Protein AF-A0A2D6QC37-F1 (afdb_monomer_lite)

pLDDT: mean 81.4, std 15.17, range [32.06, 94.81]

Structure (mmCIF, N/CA/C/O backbone):
data_AF-A0A2D6QC37-F1
#
_entry.id   AF-A0A2D6QC37-F1
#
loop_
_atom_site.group_PDB
_atom_site.id
_atom_site.type_symbol
_atom_site.label_atom_id
_atom_site.label_alt_id
_atom_site.label_comp_id
_atom_site.label_asym_id
_atom_site.label_entity_id
_atom_site.label_seq_id
_atom_site.pdbx_PDB_ins_code
_atom_site.Cartn_x
_atom_site.Cartn_y
_atom_site.Cartn_z
_atom_site.occupancy
_atom_site.B_iso_or_equiv
_atom_site.auth_seq_id
_atom_site.auth_comp_id
_atom_site.auth_asym_id
_atom_site.auth_atom_id
_atom_site.pdbx_PDB_model_num
ATOM 1 N N . ARG A 1 1 ? -0.858 13.738 -5.478 1.00 32.06 1 ARG A N 1
ATOM 2 C CA . ARG A 1 1 ? -0.524 13.964 -6.913 1.00 32.06 1 ARG A CA 1
ATOM 3 C C . ARG A 1 1 ? -0.504 12.602 -7.592 1.00 32.06 1 ARG A C 1
ATOM 5 O O . ARG A 1 1 ? 0.256 11.767 -7.129 1.00 32.06 1 ARG A O 1
ATOM 12 N N . ALA A 1 2 ? -1.312 12.380 -8.633 1.00 37.88 2 ALA A N 1
ATOM 13 C CA . ALA A 1 2 ? -1.260 11.149 -9.424 1.00 37.88 2 ALA A CA 1
ATOM 14 C C . ALA A 1 2 ? 0.138 10.992 -10.050 1.00 37.88 2 ALA A C 1
ATOM 16 O O . ALA A 1 2 ? 0.638 11.921 -10.695 1.00 37.88 2 ALA A O 1
ATOM 17 N N . GLY A 1 3 ? 0.792 9.860 -9.787 1.00 40.62 3 GLY A N 1
ATOM 18 C CA . GLY A 1 3 ? 2.044 9.500 -10.445 1.00 40.62 3 GLY A CA 1
ATOM 19 C C . GLY A 1 3 ? 1.809 9.256 -11.940 1.00 40.62 3 GLY A C 1
ATOM 20 O O . GLY A 1 3 ? 0.686 8.946 -12.336 1.00 40.62 3 GLY A O 1
ATOM 21 N N . PRO A 1 4 ? 2.829 9.415 -12.801 1.00 40.66 4 PRO A N 1
ATOM 22 C CA . PRO A 1 4 ? 2.684 9.097 -14.215 1.00 40.66 4 PRO A CA 1
ATOM 23 C C . PRO A 1 4 ? 2.225 7.644 -14.378 1.00 40.66 4 PRO A C 1
ATOM 25 O O . PRO A 1 4 ? 2.635 6.776 -13.608 1.00 40.66 4 PRO A O 1
ATOM 28 N N . THR A 1 5 ? 1.404 7.383 -15.395 1.00 51.00 5 THR A N 1
ATOM 29 C CA . THR A 1 5 ? 0.973 6.047 -15.829 1.00 51.00 5 THR A CA 1
ATOM 30 C C . THR A 1 5 ? 2.196 5.265 -16.326 1.00 51.00 5 THR A C 1
ATOM 32 O O . THR A 1 5 ? 2.438 5.125 -17.520 1.00 51.00 5 THR A O 1
ATOM 35 N N . LEU A 1 6 ? 3.045 4.817 -15.400 1.00 52.16 6 LEU A N 1
ATOM 36 C CA . LEU A 1 6 ? 4.344 4.196 -15.677 1.00 52.16 6 LEU A CA 1
ATOM 37 C C . LEU A 1 6 ? 4.200 2.829 -16.364 1.00 52.16 6 LEU A C 1
ATOM 39 O O . LEU A 1 6 ? 5.175 2.320 -16.914 1.00 52.16 6 LEU A O 1
ATOM 43 N N . GLY A 1 7 ? 3.010 2.224 -16.309 1.00 54.84 7 GLY A N 1
ATOM 44 C CA . GLY A 1 7 ? 2.815 0.799 -16.564 1.00 54.84 7 GLY A CA 1
ATOM 45 C C . GLY A 1 7 ? 2.534 0.360 -17.999 1.00 54.84 7 GLY A C 1
ATOM 46 O O . GLY A 1 7 ? 2.533 -0.842 -18.246 1.00 54.84 7 GLY A O 1
ATOM 47 N N . LEU A 1 8 ? 2.301 1.271 -18.952 1.00 62.06 8 LEU A N 1
ATOM 48 C CA . LEU A 1 8 ? 1.890 0.858 -20.304 1.00 62.06 8 LEU A CA 1
ATOM 49 C C . LEU A 1 8 ? 3.057 0.372 -21.175 1.00 62.06 8 LEU A C 1
ATOM 51 O O . LEU A 1 8 ? 2.903 -0.590 -21.924 1.00 62.06 8 LEU A O 1
ATOM 55 N N . GLU A 1 9 ? 4.227 1.000 -21.058 1.00 70.19 9 GLU A N 1
ATOM 56 C CA . GLU A 1 9 ? 5.365 0.748 -21.961 1.00 70.19 9 GLU A CA 1
ATOM 57 C C . GLU A 1 9 ? 6.578 0.119 -21.263 1.00 70.19 9 GLU A C 1
ATOM 59 O O . GLU A 1 9 ? 7.520 -0.319 -21.927 1.00 70.19 9 GLU A O 1
ATOM 64 N N . ARG A 1 10 ? 6.578 0.061 -19.926 1.00 82.56 10 ARG A N 1
ATOM 65 C CA . ARG A 1 10 ? 7.674 -0.522 -19.150 1.00 82.56 10 ARG A CA 1
ATOM 66 C C . ARG A 1 10 ? 7.408 -2.011 -18.889 1.00 82.56 10 ARG A C 1
ATOM 68 O O . ARG A 1 10 ? 6.379 -2.311 -18.288 1.00 82.56 10 ARG A O 1
ATOM 75 N N . PRO A 1 11 ? 8.328 -2.918 -19.271 1.00 85.19 11 PRO A N 1
ATOM 76 C CA . PRO A 1 11 ? 8.190 -4.329 -18.958 1.00 85.19 11 PRO A CA 1
ATOM 77 C C . PRO A 1 11 ? 8.451 -4.609 -17.482 1.00 85.19 11 PRO A C 1
ATOM 79 O O . PRO A 1 11 ? 9.302 -3.965 -16.849 1.00 85.19 11 PRO A O 1
ATOM 82 N N . ASP A 1 12 ? 7.754 -5.609 -16.956 1.00 86.88 12 ASP A N 1
ATOM 83 C CA . ASP A 1 12 ? 8.038 -6.182 -15.650 1.00 86.88 12 ASP A CA 1
ATOM 84 C C . ASP A 1 12 ? 9.317 -7.018 -15.683 1.00 86.88 12 ASP A C 1
ATOM 86 O O . ASP A 1 12 ? 10.025 -7.116 -16.689 1.00 86.88 12 ASP A O 1
ATOM 90 N N . ASN A 1 13 ? 9.648 -7.623 -14.545 1.00 89.62 13 ASN A N 1
ATOM 91 C CA . ASN A 1 13 ? 10.847 -8.447 -14.446 1.00 89.62 13 ASN A CA 1
ATOM 92 C C . ASN A 1 13 ? 10.752 -9.749 -15.271 1.00 89.62 13 ASN A C 1
ATOM 94 O O . ASN A 1 13 ? 11.767 -10.427 -15.424 1.00 89.62 13 ASN A O 1
ATOM 98 N N . ALA A 1 14 ? 9.568 -10.106 -15.784 1.00 88.19 14 ALA A N 1
ATOM 99 C CA . ALA A 1 14 ? 9.342 -11.221 -16.700 1.00 88.19 14 ALA A CA 1
ATOM 100 C C . ALA A 1 14 ? 9.321 -10.788 -18.181 1.00 88.19 14 ALA A C 1
ATOM 102 O O . ALA A 1 14 ? 9.318 -11.649 -19.059 1.00 88.19 14 ALA A O 1
ATOM 103 N N . GLY A 1 15 ? 9.382 -9.484 -18.469 1.00 86.94 15 GLY A N 1
ATOM 104 C CA . GLY A 1 15 ? 9.333 -8.940 -19.825 1.00 86.94 15 GLY A CA 1
ATOM 105 C C . GLY A 1 15 ? 7.926 -8.586 -20.314 1.00 86.94 15 GLY A C 1
ATOM 106 O O . GLY A 1 15 ? 7.780 -8.233 -21.482 1.00 86.94 15 GLY A O 1
ATOM 107 N N . GLU A 1 16 ? 6.908 -8.665 -19.455 1.00 84.31 16 GLU A N 1
ATOM 108 C CA . GLU A 1 16 ? 5.512 -8.385 -19.802 1.00 84.31 16 GLU A CA 1
ATOM 109 C C . GLU A 1 16 ? 5.198 -6.892 -19.647 1.00 84.31 16 GLU A C 1
ATOM 111 O O . GLU A 1 16 ? 5.653 -6.265 -18.694 1.00 84.31 16 GLU A O 1
ATOM 116 N N . CYS A 1 17 ? 4.398 -6.310 -20.546 1.00 80.69 17 CYS A N 1
ATOM 117 C CA . CYS A 1 17 ? 4.041 -4.882 -20.529 1.00 80.69 17 CYS A CA 1
ATOM 118 C C . CYS A 1 17 ? 2.525 -4.655 -20.442 1.00 80.69 17 CYS A C 1
ATOM 120 O O . CYS A 1 17 ? 1.728 -5.523 -20.808 1.00 80.69 17 CYS A O 1
ATOM 122 N N . GLY A 1 18 ? 2.139 -3.436 -20.049 1.00 68.94 18 GLY A N 1
ATOM 123 C CA . GLY A 1 18 ? 0.781 -2.915 -20.206 1.00 68.94 18 GLY A CA 1
ATOM 124 C C . GLY A 1 18 ? -0.282 -3.801 -19.571 1.00 68.94 18 GLY A C 1
ATOM 125 O O . GLY A 1 18 ? -0.098 -4.292 -18.457 1.00 68.94 18 GLY A O 1
ATOM 126 N N . ASP A 1 19 ? -1.368 -4.039 -20.308 1.00 65.81 19 ASP A N 1
ATOM 127 C CA . ASP A 1 19 ? -2.535 -4.812 -19.866 1.00 65.81 19 ASP A CA 1
ATOM 128 C C . ASP A 1 19 ? -2.220 -6.257 -19.456 1.00 65.81 19 ASP A C 1
ATOM 130 O O . ASP A 1 19 ? -3.046 -6.904 -18.825 1.00 65.81 19 ASP A O 1
ATOM 134 N N . VAL A 1 20 ? -1.044 -6.803 -19.765 1.00 65.56 20 VAL A N 1
ATOM 135 C CA . VAL A 1 20 ? -0.650 -8.115 -19.226 1.00 65.56 20 VAL A CA 1
ATOM 136 C C . VAL A 1 20 ? -0.242 -7.994 -17.755 1.00 65.56 20 VAL A C 1
ATOM 138 O O . VAL A 1 20 ? -0.596 -8.837 -16.924 1.00 65.56 20 VAL A O 1
ATOM 141 N N . VAL A 1 21 ? 0.454 -6.908 -17.413 1.00 61.78 21 VAL A N 1
ATOM 142 C CA . VAL A 1 21 ? 0.878 -6.599 -16.045 1.00 61.78 21 VAL A CA 1
ATOM 143 C C . VAL A 1 21 ? -0.286 -6.029 -15.246 1.00 61.78 21 VAL A C 1
ATOM 145 O O . VAL A 1 21 ? -0.556 -6.501 -14.143 1.00 61.78 21 VAL A O 1
ATOM 148 N N . SER A 1 22 ? -1.019 -5.066 -15.800 1.00 60.75 22 SER A N 1
ATOM 149 C CA . SER A 1 22 ? -2.150 -4.418 -15.128 1.00 60.75 22 SER A CA 1
ATOM 150 C C . SER A 1 22 ? -3.471 -5.191 -15.256 1.00 60.75 22 SER A C 1
ATOM 152 O O . SER A 1 22 ? -4.371 -4.984 -14.443 1.00 60.75 22 SER A O 1
ATOM 154 N N . GLY A 1 23 ? -3.607 -6.104 -16.224 1.00 59.91 23 GLY A N 1
ATOM 155 C CA . GLY A 1 23 ? -4.898 -6.674 -16.615 1.00 59.91 23 GLY A CA 1
ATOM 156 C C . GLY A 1 23 ? -5.118 -8.169 -16.353 1.00 59.91 23 GLY A C 1
ATOM 157 O O . GLY A 1 23 ? -4.209 -8.992 -16.225 1.00 59.91 23 GLY A O 1
ATOM 158 N N . GLN A 1 24 ? -6.423 -8.462 -16.275 1.00 52.94 24 GLN A N 1
ATOM 159 C CA . GLN A 1 24 ? -7.123 -9.741 -16.094 1.00 52.94 24 GLN A CA 1
ATOM 160 C C . GLN A 1 24 ? -6.779 -10.517 -14.815 1.00 52.94 24 GLN A C 1
ATOM 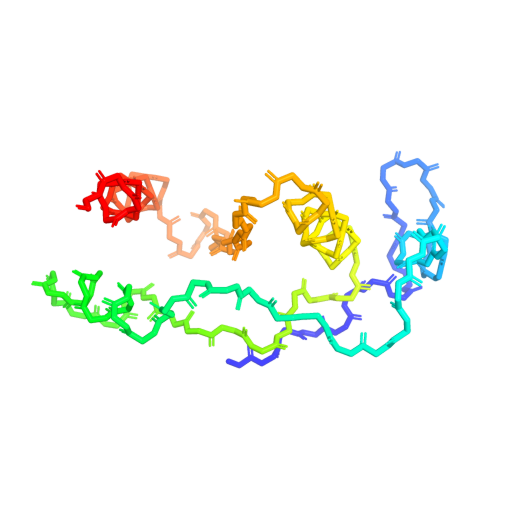162 O O . GLN A 1 24 ? -6.496 -11.714 -14.831 1.00 52.94 24 GLN A O 1
ATOM 167 N N . MET A 1 25 ? -6.937 -9.873 -13.660 1.00 55.47 25 MET A N 1
ATOM 168 C CA . MET A 1 25 ? -7.451 -10.633 -12.522 1.00 55.47 25 MET A CA 1
ATOM 169 C C . MET A 1 25 ? -8.960 -10.715 -12.673 1.00 55.47 25 MET A C 1
ATOM 171 O O . MET A 1 25 ? -9.622 -9.682 -12.726 1.00 55.47 25 MET A O 1
ATOM 175 N N . GLY A 1 26 ? -9.508 -11.927 -12.755 1.00 56.69 26 GLY A N 1
ATOM 176 C CA . GLY A 1 26 ? -10.948 -12.106 -12.583 1.00 56.69 26 GLY A CA 1
ATOM 177 C C . GLY A 1 26 ? -11.396 -11.392 -11.304 1.00 56.69 26 GLY A C 1
ATOM 178 O O . GLY A 1 26 ? -10.753 -11.531 -10.264 1.00 56.69 26 GLY A O 1
ATOM 179 N N . GLY A 1 27 ? -12.441 -10.575 -11.400 1.00 64.06 27 GLY A N 1
ATOM 180 C CA . GLY A 1 27 ? -12.877 -9.712 -10.311 1.00 64.06 27 GLY A CA 1
ATOM 181 C C . GLY A 1 27 ? -13.891 -8.664 -10.775 1.00 64.06 27 GLY A C 1
ATOM 182 O O . GLY A 1 27 ? -14.150 -8.557 -11.974 1.00 64.06 27 GLY A O 1
ATOM 183 N N . PRO A 1 28 ? -14.492 -7.924 -9.833 1.00 69.50 28 PRO A N 1
ATOM 184 C CA . PRO A 1 28 ? -15.457 -6.869 -10.131 1.00 69.50 28 PRO A CA 1
ATOM 185 C C . PRO A 1 28 ? -14.874 -5.776 -11.041 1.00 69.50 28 PRO A C 1
ATOM 187 O O . PRO A 1 28 ? -13.729 -5.341 -10.876 1.00 69.50 28 PRO A O 1
ATOM 190 N N . GLU A 1 29 ? -15.693 -5.339 -12.000 1.00 72.88 29 GLU A N 1
ATOM 191 C CA . GLU A 1 29 ? -15.434 -4.165 -12.835 1.00 72.88 29 GLU A CA 1
ATOM 192 C C . GLU A 1 29 ? -15.668 -2.877 -12.028 1.00 72.88 29 GLU A C 1
ATOM 194 O O . GLU A 1 29 ? -16.546 -2.832 -11.164 1.00 72.88 29 GLU A O 1
ATOM 199 N N . GLY A 1 30 ? -14.894 -1.830 -12.327 1.00 78.62 30 GLY A N 1
ATOM 200 C CA . GLY A 1 30 ? -14.979 -0.524 -11.666 1.00 78.62 30 GLY A CA 1
ATOM 201 C C . GLY A 1 30 ? -13.884 -0.260 -10.629 1.00 78.62 30 GLY A C 1
ATOM 202 O O . GLY A 1 30 ? -12.915 -1.027 -10.499 1.00 78.62 30 GLY A O 1
ATOM 203 N N . ASP A 1 31 ? -14.049 0.864 -9.932 1.00 82.31 31 ASP A N 1
ATOM 204 C CA . ASP A 1 31 ? -13.135 1.346 -8.900 1.00 82.31 31 ASP A CA 1
ATOM 205 C C . ASP A 1 31 ? -13.283 0.505 -7.632 1.00 82.31 31 ASP A C 1
ATOM 207 O O . ASP A 1 31 ? -14.391 0.242 -7.157 1.00 82.31 31 ASP A O 1
ATOM 211 N N . LEU A 1 32 ? -12.146 0.071 -7.088 1.00 88.44 32 LEU A N 1
ATOM 212 C CA . LEU A 1 32 ? -12.082 -0.627 -5.813 1.00 88.44 32 LEU A CA 1
ATOM 213 C C . LEU A 1 32 ? -11.489 0.314 -4.778 1.00 88.44 32 LEU A C 1
ATOM 215 O O . LEU A 1 32 ? -10.430 0.897 -4.993 1.00 88.44 32 LEU A O 1
ATOM 219 N N . VAL A 1 33 ? -12.175 0.430 -3.647 1.00 90.88 33 VAL A N 1
ATOM 220 C CA . VAL A 1 33 ? -11.764 1.277 -2.531 1.00 90.88 33 VAL A CA 1
ATOM 221 C C . VAL A 1 33 ? -11.504 0.413 -1.308 1.00 90.88 33 VAL A C 1
ATOM 223 O O . VAL A 1 33 ? -12.146 -0.623 -1.115 1.00 90.88 33 VAL A O 1
ATOM 226 N N . THR A 1 34 ? -10.543 0.829 -0.492 1.00 93.25 34 THR A N 1
ATOM 227 C CA . THR A 1 34 ? -10.337 0.225 0.824 1.00 93.25 34 THR A CA 1
ATOM 228 C C . THR A 1 34 ? -11.508 0.547 1.753 1.00 93.25 34 THR A C 1
ATOM 230 O O . THR A 1 34 ? -12.152 1.584 1.607 1.00 93.25 34 THR A O 1
ATOM 233 N N . GLY A 1 35 ? -11.794 -0.366 2.685 1.00 92.88 35 GLY A N 1
ATOM 234 C CA . GLY A 1 35 ? -12.759 -0.139 3.765 1.00 92.88 35 GLY A CA 1
ATOM 235 C C . GLY A 1 35 ? -12.202 0.716 4.906 1.00 92.88 35 GLY A C 1
ATOM 236 O O . GLY A 1 35 ? -12.985 1.237 5.698 1.00 92.88 35 GLY A O 1
ATOM 237 N N . LEU A 1 36 ? -10.876 0.895 4.946 1.00 94.06 36 LEU A N 1
ATOM 238 C CA . LEU A 1 36 ? -10.195 1.651 5.987 1.00 94.06 36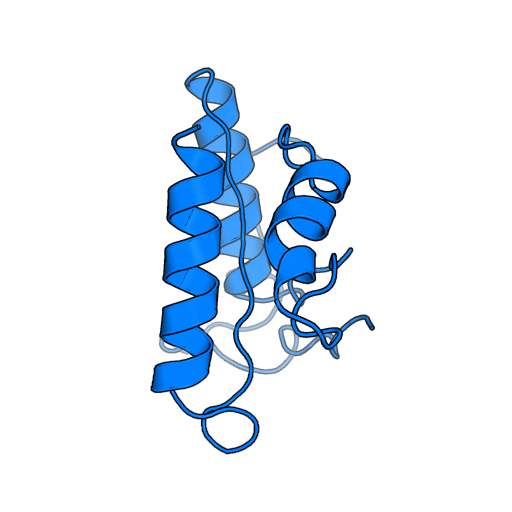 LEU A CA 1
ATOM 239 C C . LEU A 1 36 ? -10.577 3.130 5.941 1.00 94.06 36 LEU A C 1
ATOM 241 O O . LEU A 1 36 ? -10.637 3.742 4.872 1.00 94.06 36 LEU A O 1
ATOM 245 N N . ASP A 1 37 ? -10.735 3.722 7.121 1.00 93.88 37 ASP A N 1
ATOM 246 C CA . ASP A 1 37 ? -10.878 5.166 7.273 1.00 93.88 37 ASP A CA 1
ATOM 247 C C . ASP A 1 37 ? -9.512 5.849 7.106 1.00 93.88 37 ASP A C 1
ATOM 249 O O . ASP A 1 37 ? -8.742 6.030 8.054 1.00 93.88 37 ASP A O 1
ATOM 253 N N . LEU A 1 38 ? -9.191 6.185 5.855 1.00 93.50 38 LEU A N 1
ATOM 254 C CA . LEU A 1 38 ? -7.910 6.786 5.493 1.00 93.50 38 LEU A CA 1
ATOM 255 C C . LEU A 1 38 ? -7.719 8.189 6.071 1.00 93.50 38 LEU A C 1
ATOM 257 O O . LEU A 1 38 ? -6.577 8.568 6.313 1.00 93.50 38 LEU A O 1
ATOM 261 N N . GLU A 1 39 ? -8.795 8.940 6.309 1.00 92.94 39 GLU A N 1
ATOM 262 C CA . GLU A 1 39 ? -8.708 10.272 6.917 1.00 92.94 39 GLU A CA 1
ATOM 263 C C . GLU A 1 39 ? -8.297 10.145 8.387 1.00 92.94 39 GLU A C 1
ATOM 265 O O . GLU A 1 39 ? -7.323 10.764 8.811 1.00 92.94 39 GLU A O 1
ATOM 270 N N . SER A 1 40 ? -8.942 9.247 9.141 1.00 90.50 40 SER A N 1
ATOM 271 C CA . SER A 1 40 ? -8.559 8.958 10.533 1.00 90.50 40 SER A CA 1
ATOM 272 C C . SER A 1 40 ? -7.131 8.400 10.646 1.00 90.50 40 SER A C 1
ATOM 274 O O . SER A 1 40 ? -6.373 8.765 11.555 1.00 90.50 40 SER A O 1
ATOM 276 N N . LEU A 1 41 ? -6.722 7.535 9.708 1.00 91.00 41 LEU A N 1
ATOM 277 C CA . LEU A 1 41 ? -5.340 7.052 9.631 1.00 91.00 41 LEU A CA 1
ATOM 278 C C . LEU A 1 41 ? -4.363 8.198 9.344 1.00 91.00 41 LEU A C 1
ATOM 280 O O . LEU A 1 41 ? -3.334 8.304 10.010 1.00 91.00 41 LEU A O 1
ATOM 284 N N . LEU A 1 42 ? -4.683 9.076 8.393 1.00 90.94 42 LEU A N 1
ATOM 285 C CA . LEU A 1 42 ? -3.853 10.228 8.054 1.00 90.94 42 LEU A CA 1
ATOM 286 C C . LEU A 1 42 ? -3.711 11.188 9.239 1.00 90.94 42 LEU A C 1
ATOM 288 O O . LEU A 1 42 ? -2.600 11.640 9.520 1.00 90.94 42 LEU A O 1
ATOM 292 N N . GLU A 1 43 ? -4.794 11.471 9.962 1.00 87.62 43 GLU A N 1
ATOM 293 C CA . GLU A 1 43 ? -4.757 12.283 11.180 1.00 87.62 43 GLU A CA 1
ATOM 294 C C . GLU A 1 43 ? -3.809 11.677 12.219 1.00 87.62 43 GLU A C 1
ATOM 296 O O . GLU A 1 43 ? -2.947 12.383 12.750 1.00 87.62 43 GLU A O 1
ATOM 301 N N . THR A 1 44 ? -3.907 10.364 12.450 1.00 86.44 44 THR A N 1
ATOM 302 C CA . THR A 1 44 ? -3.039 9.632 13.387 1.00 86.44 44 THR A CA 1
ATOM 303 C C . THR A 1 44 ? -1.566 9.741 12.988 1.00 86.44 44 THR A C 1
ATOM 305 O O . THR A 1 44 ? -0.711 10.018 13.830 1.00 86.44 44 THR A O 1
ATOM 308 N N . LEU A 1 45 ? -1.264 9.593 11.696 1.00 85.44 45 LEU A N 1
ATOM 309 C CA . LEU A 1 45 ? 0.099 9.692 11.167 1.00 85.44 45 LEU A CA 1
ATOM 310 C C . LEU A 1 45 ? 0.643 11.132 11.174 1.00 85.44 45 LEU A C 1
ATOM 312 O O . LEU A 1 45 ? 1.845 11.335 11.332 1.00 85.44 45 LEU A O 1
ATOM 316 N N . SER A 1 46 ? -0.226 12.140 11.055 1.00 79.31 46 SER A N 1
ATOM 317 C CA . SER A 1 46 ? 0.161 13.559 10.957 1.00 79.31 46 SER A CA 1
ATOM 318 C C . SER A 1 46 ? 0.527 14.207 12.299 1.00 79.31 46 SER A C 1
ATOM 320 O O . SER A 1 46 ? 1.082 15.307 12.325 1.00 79.31 46 SER A O 1
ATOM 322 N N . HIS A 1 47 ? 0.269 13.542 13.432 1.00 64.31 47 HIS A N 1
ATOM 323 C CA . HIS A 1 47 ? 0.578 14.069 14.771 1.00 64.31 47 HIS A CA 1
ATOM 324 C C . HIS A 1 47 ? 2.093 14.190 15.074 1.00 64.31 47 HIS A C 1
ATOM 326 O O . HIS A 1 47 ? 2.461 14.680 16.143 1.00 64.31 47 HIS A O 1
ATOM 332 N N . GLY A 1 48 ? 2.971 13.797 14.140 1.00 57.19 48 GLY A N 1
ATOM 333 C CA . GLY A 1 48 ? 4.433 13.939 14.225 1.00 57.19 48 GLY A CA 1
ATOM 334 C C . GLY A 1 48 ? 5.012 15.288 13.769 1.00 57.19 48 GLY A C 1
ATOM 335 O O . GLY A 1 48 ? 6.156 15.581 14.105 1.00 57.19 48 GLY A O 1
ATOM 336 N N . GLY A 1 49 ? 4.231 16.131 13.079 1.00 51.72 49 GLY A N 1
ATOM 337 C CA . GLY A 1 49 ? 4.696 17.416 12.544 1.00 51.72 49 GLY A CA 1
ATOM 338 C C . GLY A 1 49 ? 5.439 17.282 11.207 1.00 51.72 49 GLY A C 1
ATOM 339 O O . GLY A 1 49 ? 6.468 16.625 11.130 1.00 51.72 49 GLY A O 1
ATOM 340 N N . GLU A 1 50 ? 4.914 17.985 10.198 1.00 54.25 50 GLU A N 1
ATOM 341 C CA . GLU A 1 50 ? 5.215 17.942 8.750 1.00 54.25 50 GLU A CA 1
ATOM 342 C C . GLU A 1 50 ? 4.453 16.864 7.951 1.00 54.25 50 GLU A C 1
ATOM 344 O O . GLU A 1 50 ? 4.245 15.741 8.404 1.00 54.25 50 GLU A O 1
ATOM 349 N N . GLU A 1 51 ? 3.962 17.265 6.766 1.00 61.06 51 GLU A N 1
ATOM 350 C CA . GLU A 1 51 ? 3.117 16.504 5.825 1.00 61.06 51 GLU A CA 1
ATOM 351 C C . GLU A 1 51 ? 3.866 15.289 5.231 1.00 61.06 51 GLU A C 1
ATOM 353 O O . GLU A 1 51 ? 4.191 15.257 4.046 1.00 61.06 51 GLU A O 1
ATOM 358 N N . ALA A 1 52 ? 4.180 14.283 6.049 1.00 73.50 52 ALA A N 1
ATOM 359 C CA . ALA A 1 52 ? 4.967 13.124 5.620 1.00 73.50 52 ALA A CA 1
ATOM 360 C C . ALA A 1 52 ? 4.160 12.104 4.794 1.00 73.50 52 ALA A C 1
ATOM 362 O O . ALA A 1 52 ? 4.732 11.277 4.083 1.00 73.50 52 ALA A O 1
ATOM 363 N N . VAL A 1 53 ? 2.828 12.134 4.887 1.00 86.62 53 VAL A N 1
ATOM 364 C CA . VAL A 1 53 ? 1.939 11.138 4.276 1.00 86.62 53 VAL A CA 1
ATOM 365 C C . VAL A 1 53 ? 0.765 11.841 3.606 1.00 86.62 53 VAL A C 1
ATOM 367 O O . VAL A 1 53 ? 0.283 12.864 4.083 1.00 86.62 53 VAL A O 1
ATOM 370 N N . CYS A 1 54 ? 0.293 11.298 2.486 1.00 90.88 54 CYS A N 1
ATOM 371 C CA . CYS A 1 54 ? -0.919 11.766 1.823 1.00 90.88 54 CYS A CA 1
ATOM 372 C C . CYS A 1 54 ? -1.718 10.588 1.262 1.00 90.88 54 CYS A C 1
ATOM 374 O O . CYS A 1 54 ? -1.163 9.528 0.964 1.00 90.88 54 CYS A O 1
ATOM 376 N N . ILE A 1 55 ? -3.024 10.790 1.093 1.00 93.06 55 ILE A N 1
ATOM 377 C CA . ILE A 1 55 ? -3.895 9.825 0.424 1.00 93.06 55 ILE A CA 1
ATOM 378 C C . ILE A 1 55 ? -3.669 9.927 -1.091 1.00 93.06 55 ILE A C 1
ATOM 380 O O . ILE A 1 55 ? -3.684 11.019 -1.667 1.00 93.06 55 ILE A O 1
ATOM 384 N N . SER A 1 56 ? -3.453 8.780 -1.739 1.00 91.75 56 SER A N 1
ATOM 385 C CA . SER A 1 56 ? -3.400 8.672 -3.200 1.00 91.75 56 SER A CA 1
ATOM 386 C C . SER A 1 56 ? -4.703 8.090 -3.735 1.00 91.75 56 SER A C 1
ATOM 388 O O . SER A 1 56 ? -5.192 7.093 -3.212 1.00 91.75 56 SER A O 1
ATOM 390 N N . GLU A 1 57 ? -5.220 8.674 -4.814 1.00 88.06 57 GLU A N 1
ATOM 391 C CA . GLU A 1 57 ? -6.390 8.169 -5.551 1.00 88.06 57 GLU A CA 1
ATOM 392 C C . GLU A 1 57 ? -6.005 7.162 -6.653 1.00 88.06 57 GLU A C 1
ATOM 394 O O . GLU A 1 57 ? -6.876 6.574 -7.284 1.00 88.06 57 GLU A O 1
ATOM 399 N N . ASP A 1 58 ? -4.705 6.964 -6.900 1.00 83.50 58 ASP A N 1
ATOM 400 C CA . ASP A 1 58 ? -4.184 6.114 -7.979 1.00 83.50 58 ASP A CA 1
ATOM 401 C C . ASP A 1 58 ? -2.926 5.359 -7.513 1.00 83.50 58 ASP A C 1
ATOM 403 O O . ASP A 1 58 ? -2.006 5.963 -6.943 1.00 83.50 58 ASP A O 1
ATOM 407 N N . ALA A 1 59 ? -2.873 4.041 -7.745 1.00 82.12 59 ALA A N 1
ATOM 408 C CA . ALA A 1 59 ? -1.718 3.204 -7.420 1.00 82.12 59 ALA A CA 1
ATOM 409 C C . ALA A 1 59 ? -0.718 3.023 -8.587 1.00 82.12 59 ALA A C 1
ATOM 411 O O . ALA A 1 59 ? 0.245 2.265 -8.463 1.00 82.12 59 ALA A O 1
ATOM 412 N N . GLY A 1 60 ? -0.882 3.732 -9.707 1.00 74.75 60 GLY A N 1
ATOM 413 C CA . GLY A 1 60 ? 0.137 3.903 -10.750 1.00 74.75 60 GLY A CA 1
ATOM 414 C C . GLY A 1 60 ? 0.032 2.957 -11.951 1.00 74.75 60 GLY A C 1
ATOM 415 O O . GLY A 1 60 ? 0.985 2.853 -12.727 1.00 74.75 60 GLY A O 1
ATOM 416 N N . GLY A 1 61 ? -1.098 2.258 -12.119 1.00 72.94 61 GLY A N 1
ATOM 417 C CA . GLY A 1 61 ? -1.442 1.520 -13.347 1.00 72.94 61 GLY A CA 1
ATOM 418 C C . GLY A 1 61 ? -0.467 0.410 -13.774 1.00 72.94 61 GLY A C 1
ATOM 419 O O . GLY A 1 61 ? -0.398 0.077 -14.955 1.00 72.94 61 GLY A O 1
ATOM 420 N N . TYR A 1 62 ? 0.316 -0.138 -12.841 1.00 81.75 62 TYR A N 1
ATOM 421 C CA . TYR A 1 62 ? 1.333 -1.166 -13.097 1.00 81.75 62 TYR A CA 1
ATOM 422 C C . TYR A 1 62 ? 1.202 -2.342 -12.111 1.00 81.75 62 TYR A C 1
ATOM 424 O O . TYR A 1 62 ? 0.098 -2.682 -11.691 1.00 81.75 62 TYR A O 1
ATOM 432 N N . VAL A 1 63 ? 2.312 -2.969 -11.703 1.00 84.88 63 VAL A N 1
ATOM 433 C CA . VAL A 1 63 ? 2.319 -4.064 -10.716 1.00 84.88 63 VAL A CA 1
ATOM 434 C C . VAL A 1 63 ? 1.673 -3.642 -9.388 1.00 84.88 63 VAL A C 1
ATOM 436 O O . VAL A 1 63 ? 0.991 -4.457 -8.772 1.00 84.88 63 VAL A O 1
ATOM 439 N N . CYS A 1 64 ? 1.844 -2.384 -8.965 1.00 87.00 64 CYS A N 1
ATOM 440 C CA . CYS A 1 64 ? 1.233 -1.840 -7.747 1.00 87.00 64 CYS A CA 1
ATOM 441 C C . CYS A 1 64 ? -0.304 -1.867 -7.812 1.00 87.00 64 CYS A C 1
ATOM 443 O O . CYS A 1 64 ? -0.952 -2.428 -6.933 1.00 87.00 64 CYS A O 1
ATOM 445 N N . GLU A 1 65 ? -0.883 -1.347 -8.897 1.00 86.06 65 GLU A N 1
ATOM 446 C CA . GLU A 1 65 ? -2.330 -1.396 -9.147 1.00 86.06 65 GLU A CA 1
ATOM 447 C C . GLU A 1 65 ? -2.833 -2.846 -9.191 1.00 86.06 65 GLU A C 1
ATOM 449 O O . GLU A 1 65 ? -3.813 -3.198 -8.532 1.00 86.06 65 GLU A O 1
ATOM 454 N N . ARG A 1 66 ? -2.107 -3.729 -9.893 1.00 86.38 66 ARG A N 1
ATOM 455 C CA . ARG A 1 66 ? -2.440 -5.157 -9.955 1.00 86.38 66 ARG A CA 1
ATOM 456 C C . ARG A 1 66 ? -2.469 -5.781 -8.557 1.00 86.38 66 ARG A C 1
ATOM 458 O O . ARG A 1 66 ? -3.443 -6.431 -8.197 1.00 86.38 66 ARG A O 1
ATOM 465 N N . ILE A 1 67 ? -1.426 -5.626 -7.746 1.00 89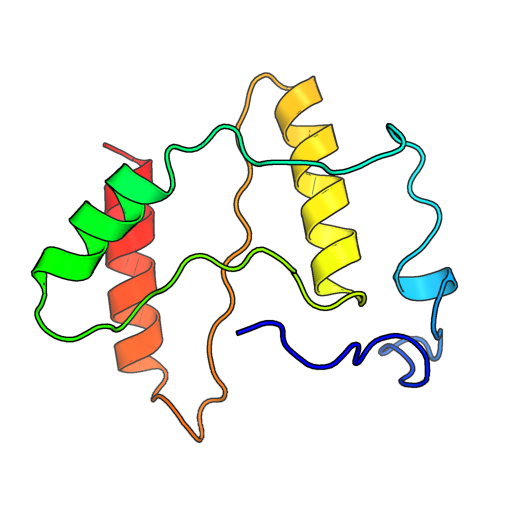.00 67 ILE A N 1
ATOM 466 C CA . ILE A 1 67 ? -1.398 -6.279 -6.431 1.00 89.00 67 ILE A CA 1
ATOM 467 C C . ILE A 1 67 ? -2.428 -5.673 -5.472 1.00 89.00 67 ILE A C 1
ATOM 469 O O . ILE A 1 67 ? -3.053 -6.415 -4.714 1.00 89.00 67 ILE A O 1
ATOM 473 N N . TYR A 1 68 ? -2.674 -4.362 -5.553 1.00 91.56 68 TYR A N 1
ATOM 474 C CA . TYR A 1 68 ? -3.652 -3.698 -4.699 1.00 91.56 68 TYR A CA 1
ATOM 475 C C . TYR A 1 68 ? -5.083 -4.141 -5.010 1.00 91.56 68 TYR A C 1
ATOM 477 O O . TYR A 1 68 ? -5.790 -4.592 -4.107 1.00 91.56 68 TYR A O 1
ATOM 485 N N . ARG A 1 69 ? -5.485 -4.146 -6.290 1.00 90.31 69 ARG A N 1
ATOM 486 C CA . ARG A 1 69 ? -6.790 -4.692 -6.699 1.00 90.31 69 ARG A CA 1
ATOM 487 C C . ARG A 1 69 ? -6.960 -6.142 -6.246 1.00 90.31 69 ARG A C 1
ATOM 489 O O . ARG A 1 69 ? -8.037 -6.516 -5.785 1.00 90.31 69 ARG A O 1
ATOM 496 N N . HIS A 1 70 ? -5.904 -6.958 -6.340 1.00 90.19 70 HIS A N 1
ATOM 497 C CA . HIS A 1 70 ? -5.948 -8.347 -5.880 1.00 90.19 70 HIS A CA 1
ATOM 498 C C . HIS A 1 70 ? -6.257 -8.415 -4.389 1.00 90.19 70 HIS A C 1
ATOM 500 O O . HIS A 1 70 ? -7.132 -9.169 -3.964 1.00 90.19 70 HIS A O 1
ATOM 506 N N . ALA A 1 71 ? -5.522 -7.627 -3.604 1.00 92.44 71 ALA A N 1
ATOM 507 C CA . ALA A 1 71 ? -5.646 -7.589 -2.161 1.00 92.44 71 ALA A CA 1
ATOM 508 C C . ALA A 1 71 ? -7.053 -7.152 -1.741 1.00 92.44 71 ALA A C 1
ATOM 510 O O . ALA A 1 71 ? -7.653 -7.833 -0.918 1.00 92.44 71 ALA A O 1
ATOM 511 N N . LEU A 1 72 ? -7.618 -6.110 -2.363 1.00 93.31 72 LEU A N 1
ATOM 512 C CA . LEU A 1 72 ? -8.978 -5.633 -2.077 1.00 93.31 72 LEU A CA 1
ATOM 513 C C . LEU A 1 72 ? -10.036 -6.721 -2.298 1.00 93.31 72 LEU A C 1
ATOM 515 O O . LEU A 1 72 ? -10.857 -6.970 -1.415 1.00 93.31 72 LEU A O 1
ATOM 519 N N . VAL A 1 73 ? -9.987 -7.428 -3.434 1.00 92.19 73 VAL A N 1
ATOM 520 C CA . VAL A 1 73 ? -10.933 -8.523 -3.719 1.00 92.19 73 VAL A CA 1
ATOM 521 C C . VAL A 1 73 ? -10.789 -9.648 -2.692 1.00 92.19 73 VAL A C 1
ATOM 523 O O . VAL A 1 73 ? -11.776 -10.090 -2.106 1.00 92.19 73 VAL A O 1
ATOM 526 N N . ARG A 1 74 ? -9.557 -10.102 -2.432 1.00 93.19 74 ARG A N 1
ATOM 527 C CA . ARG A 1 74 ? -9.299 -11.223 -1.514 1.00 93.19 74 ARG A CA 1
ATOM 528 C C . ARG A 1 74 ? -9.593 -10.896 -0.057 1.00 93.19 74 ARG A C 1
ATOM 530 O O . ARG A 1 74 ? -10.005 -11.790 0.680 1.00 93.19 74 ARG A O 1
ATOM 537 N N . ALA A 1 75 ? -9.351 -9.661 0.362 1.00 93.69 75 ALA A N 1
ATOM 538 C CA . ALA A 1 75 ? -9.667 -9.194 1.701 1.00 93.69 75 ALA A CA 1
ATOM 539 C C . ALA A 1 75 ? -11.189 -9.135 1.887 1.00 93.69 75 ALA A C 1
ATOM 541 O O . ALA A 1 75 ? -11.702 -9.741 2.827 1.00 93.69 75 ALA A O 1
ATOM 542 N N . GLY A 1 76 ? -11.919 -8.571 0.917 1.00 91.62 76 GLY A N 1
ATOM 543 C CA . GLY A 1 76 ? -13.384 -8.553 0.916 1.00 91.62 76 GLY A CA 1
ATOM 544 C C . GLY A 1 76 ? -14.011 -9.952 0.990 1.00 91.62 76 GLY A C 1
ATOM 545 O O . GLY A 1 76 ? -14.895 -10.185 1.811 1.00 91.62 76 GLY A O 1
ATOM 546 N N . GLU A 1 77 ? -13.496 -10.924 0.222 1.00 92.75 77 GLU A N 1
ATOM 547 C CA . GLU A 1 77 ? -13.918 -12.340 0.290 1.00 92.75 77 GLU A CA 1
ATOM 548 C C . GLU A 1 77 ? -13.749 -12.963 1.691 1.00 92.75 77 GLU A C 1
ATOM 550 O O . GLU A 1 77 ? -14.404 -13.955 2.017 1.00 92.75 77 GLU A O 1
ATOM 555 N N . ARG A 1 78 ? -12.854 -12.409 2.514 1.00 94.44 78 ARG A N 1
ATOM 556 C CA . ARG A 1 78 ? -12.489 -12.913 3.846 1.00 94.44 78 ARG A CA 1
ATOM 557 C C . ARG A 1 78 ? -13.025 -12.049 4.987 1.00 94.44 78 ARG A C 1
ATOM 559 O O . ARG A 1 78 ? -12.756 -12.378 6.139 1.00 94.44 78 ARG A O 1
ATOM 566 N N . GLY A 1 79 ? -13.759 -10.976 4.687 1.00 93.31 79 GLY A N 1
ATOM 567 C CA . GLY A 1 79 ? -14.182 -9.995 5.690 1.00 93.31 79 GLY A CA 1
ATOM 568 C C . GLY A 1 79 ? -13.008 -9.262 6.347 1.00 93.31 79 GLY A C 1
ATOM 569 O O . GLY A 1 79 ? -13.090 -8.922 7.522 1.00 93.31 79 GLY A O 1
ATOM 570 N N . ALA A 1 80 ? -11.911 -9.080 5.612 1.00 93.75 80 ALA A N 1
ATOM 571 C CA . ALA A 1 80 ? -10.736 -8.323 6.022 1.00 93.75 80 ALA A CA 1
ATOM 572 C C . ALA A 1 80 ? -10.594 -7.055 5.170 1.00 93.75 80 ALA A C 1
ATOM 574 O O . ALA A 1 80 ? -11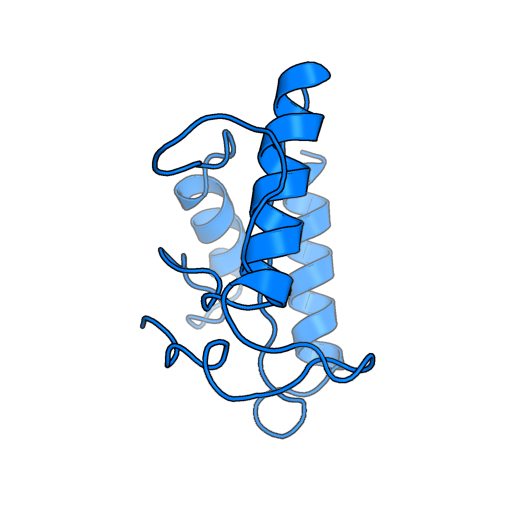.253 -6.903 4.138 1.00 93.75 80 ALA A O 1
ATOM 575 N N . GLU A 1 81 ? -9.683 -6.177 5.571 1.00 94.12 81 GLU A N 1
ATOM 576 C CA . GLU A 1 81 ? -9.355 -4.951 4.847 1.00 94.12 81 GLU A CA 1
ATOM 577 C C . GLU A 1 81 ? -7.991 -5.064 4.159 1.00 94.12 81 GLU A C 1
ATOM 579 O O . GLU A 1 81 ? -7.158 -5.904 4.507 1.00 94.12 81 GLU A O 1
ATOM 584 N N . ALA A 1 82 ? -7.770 -4.229 3.146 1.00 94.31 82 ALA A N 1
ATOM 585 C CA . ALA A 1 82 ? -6.495 -4.138 2.450 1.00 94.31 82 ALA A CA 1
ATOM 586 C C . ALA A 1 82 ? -6.115 -2.676 2.228 1.00 94.31 82 ALA A C 1
ATOM 588 O O . ALA A 1 82 ? -6.963 -1.840 1.918 1.00 94.31 82 ALA A O 1
ATOM 589 N N . LEU A 1 83 ? -4.821 -2.396 2.345 1.00 94.81 83 LEU A N 1
ATOM 590 C CA . LEU A 1 83 ? -4.212 -1.094 2.112 1.00 94.81 83 LEU A CA 1
ATOM 591 C C . LEU A 1 83 ? -3.015 -1.271 1.182 1.00 94.81 83 LEU A C 1
ATOM 593 O O . LEU A 1 83 ? -2.314 -2.282 1.253 1.00 94.81 83 LEU A O 1
ATOM 597 N N . PHE A 1 84 ? -2.755 -0.272 0.345 1.00 94.06 84 PHE A N 1
ATOM 598 C CA . PHE A 1 84 ? -1.499 -0.153 -0.381 1.00 94.06 84 PHE A CA 1
ATOM 599 C C . PHE A 1 84 ? -0.798 1.136 0.038 1.00 94.06 84 PHE A C 1
ATOM 601 O O . PHE A 1 84 ? -1.415 2.198 0.063 1.00 94.06 84 PHE A O 1
ATOM 608 N N . PHE A 1 85 ? 0.491 1.040 0.358 1.00 92.75 85 PHE A N 1
ATOM 609 C CA . PHE A 1 85 ? 1.289 2.160 0.843 1.00 92.75 85 PHE A CA 1
ATOM 610 C C . PHE A 1 85 ? 2.499 2.366 -0.070 1.00 92.75 85 PHE A C 1
ATOM 612 O O . PHE A 1 85 ? 3.350 1.484 -0.194 1.00 92.75 85 PHE A O 1
ATOM 619 N N . HIS A 1 86 ? 2.563 3.521 -0.732 1.00 92.12 86 HIS A N 1
ATOM 620 C CA . HIS A 1 86 ? 3.728 3.909 -1.521 1.00 92.12 86 HIS A CA 1
ATOM 621 C C . HIS A 1 86 ? 4.787 4.534 -0.620 1.00 92.12 86 HIS A C 1
ATOM 623 O O . HIS A 1 86 ? 4.484 5.411 0.182 1.00 92.12 86 HIS A O 1
ATOM 629 N N . VAL A 1 87 ? 6.038 4.125 -0.820 1.00 90.62 87 VAL A N 1
ATOM 630 C CA . VAL A 1 87 ? 7.203 4.790 -0.234 1.00 90.62 87 VAL A CA 1
ATOM 631 C C . VAL A 1 87 ? 7.989 5.518 -1.325 1.00 90.62 87 VAL A C 1
ATOM 633 O O . VAL A 1 87 ? 8.077 5.011 -2.451 1.00 90.62 87 VAL A O 1
ATOM 636 N N . PRO A 1 88 ? 8.552 6.699 -1.030 1.00 90.12 88 PRO A N 1
ATOM 637 C CA . PRO A 1 88 ? 9.401 7.409 -1.974 1.00 90.12 88 PRO A CA 1
ATOM 638 C C . PRO A 1 88 ? 10.734 6.668 -2.205 1.00 90.12 88 PRO A C 1
ATOM 640 O O . PRO A 1 88 ? 11.133 5.800 -1.420 1.00 90.12 88 PRO A O 1
ATOM 643 N N . PRO A 1 89 ? 11.467 6.992 -3.281 1.00 91.38 89 PRO A N 1
ATOM 644 C CA . PRO A 1 89 ? 12.822 6.493 -3.492 1.00 91.38 89 PRO A CA 1
ATOM 645 C C . PRO A 1 89 ? 13.767 6.840 -2.331 1.00 91.38 89 PRO A C 1
ATOM 647 O O . PRO A 1 89 ? 13.676 7.916 -1.746 1.00 91.38 89 PRO A O 1
ATOM 650 N N . LEU A 1 90 ? 14.769 5.988 -2.079 1.00 91.69 90 LEU A N 1
ATOM 651 C CA . LEU A 1 90 ? 15.786 6.218 -1.032 1.00 91.69 90 LEU A CA 1
ATOM 652 C C . LEU A 1 90 ? 16.642 7.479 -1.248 1.00 91.69 90 LEU A C 1
ATOM 654 O O . LEU A 1 90 ? 17.348 7.922 -0.348 1.00 91.69 90 LEU A O 1
ATOM 658 N N . THR A 1 91 ? 16.630 8.030 -2.463 1.00 93.62 91 THR A N 1
ATOM 659 C CA . THR A 1 91 ? 17.280 9.305 -2.793 1.00 93.62 91 THR A CA 1
ATOM 660 C C . THR A 1 91 ? 16.477 10.520 -2.338 1.00 93.62 91 THR A C 1
ATOM 662 O O . THR A 1 91 ? 17.038 11.610 -2.281 1.00 93.62 91 THR A O 1
ATOM 665 N N . GLU A 1 92 ? 15.179 10.346 -2.088 1.00 89.94 92 GLU A N 1
ATOM 666 C CA . GLU A 1 92 ? 14.265 11.391 -1.621 1.00 89.94 92 GLU A CA 1
ATOM 667 C C . GLU A 1 92 ? 14.081 11.303 -0.106 1.00 89.94 92 GLU A C 1
ATOM 669 O O . GLU A 1 92 ? 14.208 12.318 0.567 1.00 89.94 92 GLU A O 1
ATOM 674 N N . GLU A 1 93 ? 13.885 10.092 0.426 1.00 89.06 93 GLU A N 1
ATOM 675 C CA . GLU A 1 93 ? 13.698 9.858 1.861 1.00 89.06 93 GLU A CA 1
ATOM 676 C C . GLU A 1 93 ? 14.546 8.662 2.333 1.00 89.06 93 GLU A C 1
ATOM 678 O O . GLU A 1 93 ? 14.440 7.584 1.735 1.00 89.06 93 GLU A O 1
ATOM 683 N N . PRO A 1 94 ? 15.372 8.791 3.388 1.00 92.75 94 PRO A N 1
ATOM 684 C CA . PRO A 1 94 ? 16.145 7.680 3.939 1.00 92.75 94 PRO A CA 1
ATOM 685 C C . PRO A 1 94 ? 15.258 6.558 4.492 1.00 92.75 94 PRO A C 1
ATOM 687 O O . PRO A 1 94 ? 14.142 6.778 4.965 1.00 92.75 94 PRO A O 1
ATOM 690 N N . ILE A 1 95 ? 15.785 5.330 4.473 1.00 93.81 95 ILE A N 1
ATOM 691 C CA . ILE A 1 95 ? 15.040 4.132 4.885 1.00 93.81 95 ILE A CA 1
ATOM 692 C C . ILE A 1 95 ? 14.585 4.201 6.346 1.00 93.81 95 ILE A C 1
ATOM 694 O O . ILE A 1 95 ? 13.533 3.668 6.679 1.00 93.81 95 ILE A O 1
ATOM 698 N N . GLU A 1 96 ? 15.350 4.866 7.212 1.00 93.50 96 GLU A N 1
ATOM 699 C CA . GLU A 1 96 ? 15.028 5.030 8.627 1.00 93.50 96 GLU A CA 1
ATOM 700 C C . GLU A 1 96 ? 13.737 5.835 8.811 1.00 93.50 96 GLU A C 1
ATOM 702 O O . GLU A 1 96 ? 12.842 5.388 9.524 1.00 93.50 96 GLU A O 1
ATOM 707 N N . ALA A 1 97 ? 13.590 6.952 8.095 1.00 89.06 97 ALA A N 1
ATOM 708 C CA . ALA A 1 97 ? 12.379 7.768 8.137 1.00 89.06 97 ALA A CA 1
ATOM 709 C C . ALA A 1 97 ? 11.175 7.026 7.531 1.00 89.06 97 ALA A C 1
ATOM 711 O O . ALA A 1 97 ? 10.086 7.018 8.106 1.00 89.06 97 ALA A O 1
ATOM 712 N N . GLN A 1 98 ? 11.378 6.304 6.420 1.00 91.06 98 GLN A N 1
ATOM 713 C CA . GLN A 1 98 ? 10.330 5.450 5.845 1.00 91.06 98 GLN A CA 1
ATOM 714 C C . GLN A 1 98 ? 9.879 4.356 6.829 1.00 91.06 98 GLN A C 1
ATOM 716 O O . GLN A 1 98 ? 8.688 4.057 6.940 1.00 91.06 98 GLN A O 1
ATOM 721 N N . ALA A 1 99 ? 10.825 3.757 7.559 1.00 91.94 99 ALA A N 1
ATOM 722 C CA . ALA A 1 99 ? 10.542 2.723 8.543 1.00 91.94 99 ALA A CA 1
ATOM 723 C C . ALA A 1 99 ? 9.790 3.276 9.760 1.00 91.94 99 ALA A C 1
ATOM 725 O O . ALA A 1 99 ? 8.889 2.597 10.250 1.00 91.94 99 ALA A O 1
ATOM 726 N N . GLU A 1 100 ? 10.117 4.479 10.236 1.00 90.31 100 GLU A N 1
ATOM 727 C CA . GLU A 1 100 ? 9.390 5.140 11.328 1.00 90.31 100 GLU A CA 1
ATOM 728 C C . GLU A 1 100 ? 7.914 5.350 10.970 1.00 90.31 100 GLU A C 1
ATOM 730 O O . GLU A 1 100 ? 7.034 4.951 11.737 1.00 90.31 100 GLU A O 1
ATOM 735 N N . VAL A 1 101 ? 7.629 5.859 9.767 1.00 89.06 101 VAL A N 1
ATOM 736 C CA . VAL A 1 101 ? 6.250 6.021 9.276 1.00 89.06 101 VAL A CA 1
ATOM 737 C C . VAL A 1 101 ? 5.531 4.675 9.176 1.00 89.06 101 VAL A C 1
ATOM 739 O O . VAL A 1 101 ? 4.377 4.558 9.588 1.00 89.06 101 VAL A O 1
ATOM 742 N N . LEU A 1 102 ? 6.207 3.630 8.688 1.00 91.06 102 LEU A N 1
ATOM 743 C CA . LEU A 1 102 ? 5.613 2.295 8.600 1.00 91.06 102 LEU A CA 1
ATOM 744 C C . LEU A 1 102 ? 5.293 1.707 9.986 1.00 91.06 102 LEU A C 1
ATOM 746 O O . LEU A 1 102 ? 4.263 1.056 10.143 1.00 91.06 102 LEU A O 1
ATOM 750 N N . HIS A 1 103 ? 6.132 1.948 10.998 1.00 91.00 103 HIS A N 1
ATOM 751 C CA . HIS A 1 103 ? 5.848 1.519 12.373 1.00 91.00 103 HIS A CA 1
ATOM 752 C C . HIS A 1 103 ? 4.628 2.242 12.951 1.00 91.00 103 HIS A C 1
ATOM 754 O O . HIS A 1 103 ? 3.799 1.601 13.596 1.00 91.00 103 HIS A O 1
ATOM 760 N N . LEU A 1 104 ? 4.495 3.547 12.696 1.00 89.75 104 LEU A N 1
ATOM 761 C CA . LEU A 1 104 ? 3.315 4.314 13.100 1.00 89.75 104 LEU A CA 1
ATOM 762 C C . LEU A 1 104 ? 2.048 3.796 12.408 1.00 89.75 104 LEU A C 1
ATOM 764 O O . LEU A 1 104 ? 1.032 3.605 13.073 1.00 89.75 104 LEU A O 1
ATOM 768 N N . LEU A 1 105 ? 2.122 3.502 11.106 1.00 91.62 105 LEU A N 1
ATOM 769 C CA . LEU A 1 105 ? 1.005 2.939 10.344 1.00 91.62 105 LEU A CA 1
ATOM 770 C C . LEU A 1 105 ? 0.556 1.590 10.911 1.00 91.62 105 LEU A C 1
ATOM 772 O O . LEU A 1 105 ? -0.632 1.392 11.136 1.00 91.62 105 LEU A O 1
ATOM 776 N N . LEU A 1 106 ? 1.491 0.673 11.166 1.00 91.88 106 LEU A N 1
ATOM 777 C CA . LEU A 1 106 ? 1.161 -0.635 11.736 1.00 91.88 106 LEU A CA 1
ATOM 778 C C . LEU A 1 106 ? 0.536 -0.500 13.130 1.00 91.88 106 LEU A C 1
ATOM 780 O O . LEU A 1 106 ? -0.468 -1.145 13.408 1.00 91.88 106 LEU A O 1
ATOM 784 N N . GLY A 1 107 ? 1.072 0.390 13.971 1.00 91.44 107 GLY A N 1
ATOM 785 C CA . GLY A 1 107 ? 0.491 0.675 15.282 1.00 91.44 107 GLY A CA 1
ATOM 786 C C . GLY A 1 107 ? -0.925 1.256 15.210 1.00 91.44 107 GLY A C 1
ATOM 787 O O . GLY A 1 107 ? -1.740 0.953 16.074 1.00 91.44 107 GLY A O 1
ATOM 788 N N . ALA A 1 108 ? -1.231 2.055 14.183 1.00 89.88 108 ALA A N 1
ATOM 789 C CA . ALA A 1 108 ? -2.563 2.616 13.966 1.00 89.88 108 ALA A CA 1
ATOM 790 C C . ALA A 1 108 ? -3.578 1.587 13.435 1.00 89.88 108 ALA A C 1
ATOM 792 O O . ALA A 1 108 ? -4.767 1.730 13.693 1.00 89.88 108 ALA A O 1
ATOM 793 N N . LEU A 1 109 ? -3.126 0.560 12.707 1.00 89.88 109 LEU A N 1
ATOM 794 C CA . LEU A 1 109 ? -3.986 -0.511 12.183 1.00 89.88 109 LEU A CA 1
ATOM 795 C C . LEU A 1 109 ? -4.317 -1.593 13.226 1.00 89.88 109 LEU A C 1
ATO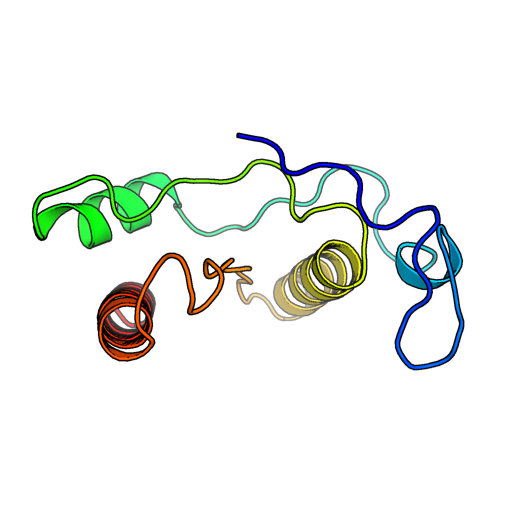M 797 O O . LEU A 1 109 ? -5.312 -2.296 13.071 1.00 89.88 109 LEU A O 1
ATOM 801 N N . ASP A 1 110 ? -3.492 -1.734 14.266 1.00 82.81 110 ASP A N 1
ATOM 802 C CA . ASP A 1 110 ? -3.707 -2.674 15.378 1.00 82.81 110 ASP A CA 1
ATOM 803 C C . ASP A 1 110 ? -4.579 -2.094 16.519 1.00 82.81 110 ASP A C 1
ATOM 805 O O . ASP A 1 110 ? -4.870 -2.806 17.487 1.00 82.81 110 ASP A O 1
ATOM 809 N N . ALA A 1 111 ? -4.953 -0.809 16.443 1.00 60.19 111 ALA A N 1
ATOM 810 C CA . ALA A 1 111 ? -5.659 -0.056 17.488 1.00 60.19 111 ALA A CA 1
ATOM 811 C C . ALA A 1 111 ? -7.191 -0.158 17.387 1.00 60.19 111 ALA A C 1
ATOM 813 O O . ALA A 1 111 ? -7.832 -0.240 18.465 1.00 60.19 111 ALA A O 1
#

Radius of gyration: 15.42 Å; chains: 1; bounding box: 33×31×39 Å

Secondary structure (DSSP, 8-state):
-PPP-TTTT---TTS--THHHH---SS-SS----SS-HHHHHHHH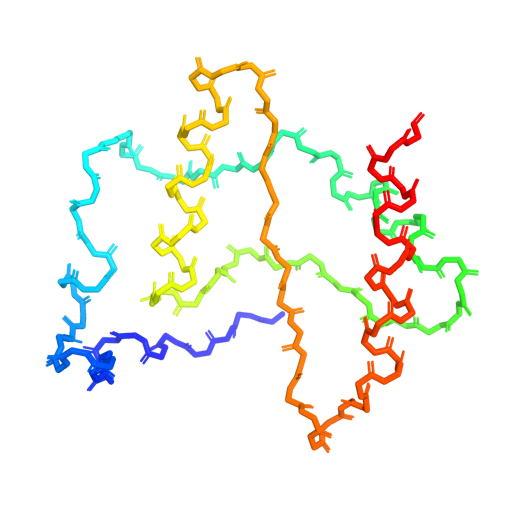HTTSS------S---SSHHHHHHHHHHHHHHTTT----------TTTS-HHHHHHHHHHHHHHH--

Sequence (111 aa):
RAGPTLGLERPDNAGECGDVVSGQMGGPEGDLVTGLDLESLLETLSHGGEEAVCISEDAGGYVCERIYRHALVRAGERGAEALFFHVPPLTEEPIEAQAEVLHLLLGALDA

Foldseek 3Di:
DQDALPFAPDADPVRDGACVFLHDDPDDPDDFDWPDPVVVLLVQLCPVPDNPDDDDPDLRRGNRNNVQRVQRRVQVVVVHTDDRDDDDDCVVPPPVVVVVSVVSSVVVVVD